Protein AF-A0A9W6RZZ1-F1 (afdb_monomer_lite)

Organism: NCBI:txid478107

Sequence (171 aa):
MISETLIVGGLTFVGTGLATAAGFWQWQRAQAREVRKEYRAQRIEALREVWESLADLEEGQRTSIMDRDAAAVAAGPERVSRVNLLLLRRAPFLRLDEQQWAQSFMHHVIEIDTMVRASMRDGNVVDVSWWITSAPQPAESSITAIAAQELRKLRVQLSDRYAAVVRGDLE

Radius of gyration: 27.96 Å; chains: 1; bounding box: 68×33×86 Å

Structure (mmCIF, N/CA/C/O backbone):
data_AF-A0A9W6RZZ1-F1
#
_entry.id   AF-A0A9W6RZZ1-F1
#
loop_
_atom_site.group_PDB
_atom_site.id
_atom_site.type_symbol
_atom_site.label_atom_id
_atom_site.label_alt_id
_atom_site.label_comp_id
_atom_site.label_asym_id
_atom_site.label_entity_id
_atom_site.label_seq_id
_atom_site.pdbx_PDB_ins_code
_atom_site.Cartn_x
_atom_site.Cartn_y
_atom_site.Cartn_z
_atom_site.occupancy
_atom_site.B_iso_or_equiv
_atom_site.auth_seq_id
_atom_site.auth_comp_id
_atom_site.auth_asym_id
_atom_site.auth_atom_id
_atom_site.pdbx_PDB_model_num
ATOM 1 N N . MET A 1 1 ? -47.108 9.603 60.712 1.00 56.38 1 MET A N 1
ATOM 2 C CA . MET A 1 1 ? -47.022 10.447 59.499 1.00 56.38 1 MET A CA 1
ATOM 3 C C . MET A 1 1 ? -45.592 10.819 59.099 1.00 56.38 1 MET A C 1
ATOM 5 O O . MET A 1 1 ? -45.295 10.665 57.931 1.00 56.38 1 MET A O 1
ATOM 9 N N . ILE A 1 2 ? -44.687 11.244 59.997 1.00 59.09 2 ILE A N 1
ATOM 10 C CA . ILE A 1 2 ? -43.316 11.684 59.617 1.00 59.09 2 ILE A CA 1
ATOM 11 C C . ILE A 1 2 ? -42.432 10.542 59.047 1.00 59.09 2 ILE A C 1
ATOM 13 O O . ILE A 1 2 ? -41.610 10.781 58.165 1.00 59.09 2 ILE A O 1
ATOM 17 N N . SER A 1 3 ? -42.618 9.290 59.490 1.00 64.69 3 SER A N 1
ATOM 18 C CA . SER A 1 3 ? -41.845 8.137 58.983 1.00 64.69 3 SER A CA 1
ATOM 19 C C . SER A 1 3 ? -42.165 7.735 57.540 1.00 64.69 3 SER A C 1
ATOM 21 O O . SER A 1 3 ? -41.253 7.348 56.820 1.00 64.69 3 SER A O 1
ATOM 23 N N . GLU A 1 4 ? -43.419 7.829 57.088 1.00 63.47 4 GLU A N 1
ATOM 24 C CA . GLU A 1 4 ? -43.783 7.441 55.713 1.00 63.47 4 GLU A CA 1
ATOM 25 C C . GLU A 1 4 ? -43.190 8.400 54.680 1.00 63.47 4 GLU A C 1
ATOM 27 O O . GLU A 1 4 ? -42.671 7.963 53.657 1.00 63.47 4 GLU A O 1
ATOM 32 N N . THR A 1 5 ? -43.174 9.702 54.972 1.00 68.44 5 THR A N 1
ATOM 33 C CA . THR A 1 5 ? -42.595 10.718 54.085 1.00 68.44 5 THR A CA 1
ATOM 34 C C . THR A 1 5 ? -41.080 10.567 53.939 1.00 68.44 5 THR A C 1
ATOM 36 O O . THR A 1 5 ? -40.550 10.757 52.846 1.00 68.44 5 THR A O 1
ATOM 39 N N . LEU A 1 6 ? -40.380 10.175 55.009 1.00 68.75 6 LEU A N 1
ATOM 40 C CA . LEU A 1 6 ? -38.941 9.885 54.973 1.00 68.75 6 LEU A CA 1
ATOM 41 C C . LEU A 1 6 ? -38.621 8.614 54.175 1.00 68.75 6 LEU A C 1
ATOM 43 O O . LEU A 1 6 ? -37.649 8.600 53.420 1.00 68.75 6 LEU A O 1
ATOM 47 N N . ILE A 1 7 ? -39.447 7.570 54.294 1.00 71.38 7 ILE A N 1
ATOM 48 C CA . ILE A 1 7 ? -39.278 6.320 53.538 1.00 71.38 7 ILE A CA 1
ATOM 49 C C . ILE A 1 7 ? -39.510 6.564 52.044 1.00 71.38 7 ILE A C 1
ATOM 51 O O . ILE A 1 7 ? -38.683 6.164 51.228 1.00 71.38 7 ILE A O 1
ATOM 55 N N . VAL A 1 8 ? -40.581 7.274 51.677 1.00 72.56 8 VAL A N 1
ATOM 56 C CA . VAL A 1 8 ? -40.874 7.619 50.276 1.00 72.56 8 VAL A CA 1
ATOM 57 C C . VAL A 1 8 ? -39.786 8.530 49.699 1.00 72.56 8 VAL A C 1
ATOM 59 O O . VAL A 1 8 ? -39.299 8.277 48.596 1.00 72.56 8 VAL A O 1
ATOM 62 N N . GLY A 1 9 ? -39.337 9.542 50.449 1.00 67.56 9 GLY A N 1
ATOM 63 C CA . GLY A 1 9 ? -38.243 10.425 50.033 1.00 67.56 9 GLY A CA 1
ATOM 64 C C . GLY A 1 9 ? -36.926 9.676 49.801 1.00 67.56 9 GLY A C 1
ATOM 65 O O . GLY A 1 9 ? -36.287 9.860 48.764 1.00 67.56 9 GLY A O 1
ATOM 66 N N . GLY A 1 10 ? -36.558 8.768 50.712 1.00 71.06 10 GLY A N 1
ATOM 67 C CA . GLY A 1 10 ? -35.376 7.916 50.571 1.00 71.06 10 GLY A CA 1
ATOM 68 C C . GLY A 1 10 ? -35.460 6.971 49.369 1.00 71.06 10 GLY A C 1
ATOM 69 O O . GLY A 1 10 ? -34.508 6.875 48.594 1.00 71.06 10 GLY A O 1
ATOM 70 N N . LEU A 1 11 ? -36.613 6.329 49.153 1.00 74.31 11 LEU A N 1
ATOM 71 C CA . LEU A 1 11 ? -36.820 5.417 48.023 1.00 74.31 11 LEU A CA 1
ATOM 72 C C . LEU A 1 11 ? -36.738 6.146 46.675 1.00 74.31 11 LEU A C 1
ATOM 74 O O . LEU A 1 11 ? -36.152 5.635 45.723 1.00 74.31 11 LEU A O 1
ATOM 78 N N . THR A 1 12 ? -37.286 7.361 46.608 1.00 74.56 12 THR A N 1
ATOM 79 C CA . THR A 1 12 ? -37.266 8.191 45.397 1.00 74.56 12 THR A CA 1
ATOM 80 C C . THR A 1 12 ? -35.846 8.653 45.074 1.00 74.56 12 THR A C 1
ATOM 82 O O . THR A 1 12 ? -35.440 8.634 43.912 1.00 74.56 12 THR A O 1
ATOM 85 N N . PHE A 1 13 ? -35.051 9.002 46.090 1.00 74.88 13 PHE A N 1
ATOM 86 C CA . PHE A 1 13 ? -33.650 9.387 45.911 1.00 74.88 13 PHE A CA 1
ATOM 87 C C . PHE A 1 13 ? -32.796 8.216 45.401 1.00 74.88 13 PHE A C 1
ATOM 89 O O . PHE A 1 13 ? -32.036 8.374 44.445 1.00 74.88 13 PHE A O 1
ATOM 96 N N . VAL A 1 14 ? -32.978 7.020 45.972 1.00 79.81 14 VAL A N 1
ATOM 97 C CA . VAL A 1 14 ? -32.294 5.796 45.519 1.00 79.81 14 VAL A CA 1
ATOM 98 C C . VAL A 1 14 ? -32.730 5.408 44.104 1.00 79.81 14 VAL A C 1
ATOM 100 O O . VAL A 1 14 ? -31.882 5.125 43.259 1.00 79.81 14 VAL A O 1
ATOM 103 N N . GLY A 1 15 ? -34.034 5.443 43.816 1.00 73.56 15 GLY A N 1
ATOM 104 C CA . GLY A 1 15 ? -34.573 5.142 42.489 1.00 73.56 15 GLY A CA 1
ATOM 105 C C . GLY A 1 15 ? -34.068 6.108 41.418 1.00 73.56 15 GLY A C 1
ATOM 106 O O . GLY A 1 15 ? -33.659 5.678 40.341 1.00 73.56 15 GLY A O 1
ATOM 107 N N . THR A 1 16 ? -34.009 7.402 41.742 1.00 79.88 16 THR A N 1
ATOM 108 C CA . THR A 1 16 ? -33.463 8.422 40.838 1.00 79.88 16 THR A CA 1
ATOM 109 C C . THR A 1 16 ? -31.973 8.189 40.612 1.00 79.88 16 THR A C 1
ATOM 111 O O . THR A 1 16 ? -31.556 8.115 39.463 1.00 79.88 16 THR A O 1
ATOM 114 N N . GLY A 1 17 ? -31.184 7.975 41.673 1.00 74.31 17 GLY A N 1
ATOM 115 C CA . GLY A 1 17 ? -29.745 7.713 41.561 1.00 74.31 17 GLY A CA 1
ATOM 116 C C . GLY A 1 17 ? -29.408 6.470 40.728 1.00 74.31 17 GLY A C 1
ATOM 117 O O . GLY A 1 17 ? -28.487 6.503 39.910 1.00 74.31 17 GLY A O 1
ATOM 118 N N . LEU A 1 18 ? -30.184 5.390 40.875 1.00 80.88 18 LEU A N 1
ATOM 119 C CA . LEU A 1 18 ? -30.033 4.180 40.061 1.00 80.88 18 LEU A CA 1
ATOM 120 C C . LEU A 1 18 ? -30.389 4.423 38.588 1.00 80.88 18 LEU A C 1
ATOM 122 O O . LEU A 1 18 ? -29.682 3.934 37.705 1.00 80.88 18 LEU A O 1
ATOM 126 N N . ALA A 1 19 ? -31.435 5.204 38.307 1.00 80.12 19 ALA A N 1
ATOM 127 C CA . ALA A 1 19 ? -31.819 5.551 36.942 1.00 80.12 19 ALA A CA 1
ATOM 128 C C . ALA A 1 19 ? -30.740 6.395 36.238 1.00 80.12 19 ALA A C 1
ATOM 130 O O . ALA A 1 19 ? -30.386 6.102 35.092 1.00 80.12 19 ALA A O 1
ATOM 131 N N . THR A 1 20 ? -30.151 7.386 36.919 1.00 81.88 20 THR A N 1
ATOM 132 C CA . THR A 1 20 ? -29.059 8.195 36.349 1.00 81.88 20 THR A CA 1
ATOM 133 C C . THR A 1 20 ? -27.802 7.364 36.106 1.00 81.88 20 THR A C 1
ATOM 135 O O . THR A 1 20 ? -27.174 7.502 35.056 1.00 81.88 20 THR A O 1
ATOM 138 N N . ALA A 1 21 ? -27.448 6.463 37.030 1.00 80.81 21 ALA A N 1
ATOM 139 C CA . ALA A 1 21 ? -26.301 5.568 36.869 1.00 80.81 21 ALA A CA 1
ATOM 140 C C . ALA A 1 21 ? -26.479 4.606 35.680 1.00 80.81 21 ALA A C 1
ATOM 142 O O . ALA A 1 21 ? -25.554 4.417 34.886 1.00 80.81 21 ALA A O 1
ATOM 143 N N . ALA A 1 22 ? -27.680 4.045 35.509 1.00 81.69 22 ALA A N 1
ATOM 144 C CA . ALA A 1 22 ? -28.007 3.198 34.365 1.00 81.69 22 ALA A CA 1
ATOM 145 C C . ALA A 1 22 ? -27.941 3.974 33.036 1.00 81.69 22 ALA A C 1
ATOM 147 O O . ALA A 1 22 ? -27.380 3.467 32.060 1.00 81.69 22 ALA A O 1
ATOM 148 N N . GLY A 1 23 ? -28.445 5.213 33.009 1.00 81.31 23 GLY A N 1
ATOM 149 C CA . GLY A 1 23 ? -28.358 6.101 31.846 1.00 81.31 23 GLY A CA 1
ATOM 150 C C . GLY A 1 23 ? -26.914 6.443 31.469 1.00 81.31 23 GLY A C 1
ATOM 151 O O . GLY A 1 23 ? -26.539 6.326 30.302 1.00 81.31 23 GLY A O 1
ATOM 152 N N . PHE A 1 24 ? -26.071 6.772 32.453 1.00 85.50 24 PHE A N 1
ATOM 153 C CA . PHE A 1 24 ? -24.647 7.044 32.227 1.00 85.50 24 PHE A CA 1
ATOM 154 C C . PHE A 1 24 ? -23.912 5.821 31.664 1.00 85.50 24 PHE A C 1
ATOM 156 O O . PHE A 1 24 ? -23.142 5.931 30.710 1.00 85.50 24 PHE A O 1
ATOM 163 N N . TRP A 1 25 ? -24.195 4.631 32.194 1.00 82.94 25 TRP A N 1
ATOM 164 C CA . TRP A 1 25 ? -23.586 3.394 31.712 1.00 82.94 25 TRP A CA 1
ATOM 165 C C . TRP A 1 25 ? -24.035 3.013 30.294 1.00 82.94 25 TRP A C 1
ATOM 167 O O . TRP A 1 25 ? -23.226 2.557 29.480 1.00 82.94 25 TRP A O 1
ATOM 177 N N . GLN A 1 26 ? -25.312 3.223 29.962 1.00 83.62 26 GLN A N 1
ATOM 178 C CA . GLN A 1 26 ? -25.808 3.055 28.594 1.00 83.62 26 GLN A CA 1
ATOM 179 C C . GLN A 1 26 ? -25.165 4.056 27.629 1.00 83.62 26 GLN A C 1
ATOM 181 O O . GLN A 1 26 ? -24.746 3.653 26.541 1.00 83.62 26 GLN A O 1
ATOM 186 N N . TRP A 1 27 ? -25.021 5.320 28.034 1.00 82.38 27 TRP A N 1
ATOM 187 C CA . TRP A 1 27 ? -24.345 6.349 27.244 1.00 82.38 27 TRP A CA 1
ATOM 188 C C . TRP A 1 27 ? -22.874 5.999 26.991 1.00 82.38 27 TRP A C 1
ATOM 190 O O . TRP A 1 27 ? -22.428 6.005 25.845 1.00 82.38 27 TRP A O 1
ATOM 200 N N . GLN A 1 28 ? -22.143 5.569 28.023 1.00 82.50 28 GLN A N 1
ATOM 201 C CA . GLN A 1 28 ? -20.751 5.136 27.889 1.00 82.50 28 GLN A CA 1
ATOM 202 C C . GLN A 1 28 ? -20.612 3.947 26.922 1.00 82.50 28 GLN A C 1
ATOM 204 O O . GLN A 1 28 ? -19.672 3.874 26.128 1.00 82.50 28 GLN A O 1
ATOM 209 N N . ARG A 1 29 ? -21.571 3.012 26.938 1.00 81.56 29 ARG A N 1
ATOM 210 C CA . ARG A 1 29 ? -21.607 1.890 25.988 1.00 81.56 29 ARG A CA 1
ATOM 211 C C . ARG A 1 29 ? -21.942 2.312 24.565 1.00 81.56 29 ARG A C 1
ATOM 213 O O . ARG A 1 29 ? -21.397 1.714 23.638 1.00 81.56 29 ARG A O 1
ATOM 220 N N . ALA A 1 30 ? -22.827 3.289 24.386 1.00 73.75 30 ALA A N 1
ATOM 221 C CA . ALA A 1 30 ? -23.132 3.855 23.077 1.00 73.75 30 ALA A CA 1
ATOM 222 C C . ALA A 1 30 ? -21.892 4.552 22.495 1.00 73.75 30 ALA A C 1
ATOM 224 O O . ALA A 1 30 ? -21.457 4.182 21.407 1.00 73.75 30 ALA A O 1
ATOM 225 N N . GLN A 1 31 ? -21.233 5.404 23.282 1.00 76.38 31 GLN A N 1
ATOM 226 C CA . GLN A 1 31 ? -19.960 6.047 22.937 1.00 76.38 31 GLN A CA 1
ATOM 227 C C . GLN A 1 31 ? -18.881 5.028 22.547 1.00 76.38 31 GLN A C 1
ATOM 229 O O . GLN A 1 31 ? -18.279 5.119 21.482 1.00 76.38 31 GLN A O 1
ATOM 234 N N . ALA A 1 32 ? -18.693 3.968 23.339 1.00 76.12 32 ALA A N 1
ATOM 235 C CA . ALA A 1 32 ? -17.725 2.920 23.011 1.00 76.12 32 ALA A CA 1
ATOM 236 C C . ALA A 1 32 ? -18.067 2.142 21.721 1.00 76.12 32 ALA A C 1
ATOM 238 O O . ALA A 1 32 ? -17.197 1.506 21.122 1.00 76.12 32 ALA A O 1
ATOM 239 N N . ARG A 1 33 ? -19.336 2.105 21.297 1.00 75.62 33 ARG A N 1
ATOM 240 C CA . ARG A 1 33 ? -19.740 1.523 20.004 1.00 75.62 33 ARG A CA 1
ATOM 241 C C . ARG A 1 33 ? -19.505 2.504 18.860 1.00 75.62 33 ARG A C 1
ATOM 243 O O . ARG A 1 33 ? -19.059 2.068 17.805 1.00 75.62 33 ARG A O 1
ATOM 250 N N . GLU A 1 34 ? -19.777 3.786 19.072 1.00 76.00 34 GLU A N 1
ATOM 251 C CA . GLU A 1 34 ? -19.532 4.856 18.099 1.00 76.00 34 GLU A CA 1
ATOM 252 C C . GLU A 1 34 ? -18.044 4.972 17.771 1.00 76.00 34 GLU A C 1
ATOM 254 O O . GLU A 1 34 ? -17.684 4.830 16.607 1.00 76.00 34 GLU A O 1
ATOM 259 N N . VAL A 1 35 ? -17.175 5.049 18.785 1.00 78.31 35 VAL A N 1
ATOM 260 C CA . VAL A 1 35 ? -15.711 5.102 18.603 1.00 78.31 35 VAL A CA 1
ATOM 261 C C . VAL A 1 35 ? -15.192 3.891 17.820 1.00 78.31 35 VAL A C 1
ATOM 263 O O . VAL A 1 35 ? -14.348 4.021 16.937 1.00 78.31 35 VAL A O 1
ATOM 266 N N . ARG A 1 36 ? -15.725 2.689 18.085 1.00 82.25 36 ARG A N 1
ATOM 267 C CA . ARG A 1 36 ? -15.349 1.481 17.330 1.00 82.25 36 ARG A CA 1
ATOM 268 C C . ARG A 1 36 ? -15.814 1.522 15.878 1.00 82.25 36 ARG A C 1
ATOM 270 O O . ARG A 1 36 ? -15.073 1.089 15.000 1.00 82.25 36 ARG A O 1
ATOM 277 N N . LYS A 1 37 ? -17.025 2.016 15.614 1.00 83.38 37 LYS A N 1
ATOM 278 C CA . LYS A 1 37 ? -17.533 2.180 14.243 1.00 83.38 37 LYS A CA 1
ATOM 279 C C . LYS A 1 37 ? -16.710 3.205 13.470 1.00 83.38 37 LYS A C 1
ATOM 281 O O . LYS A 1 37 ? -16.355 2.947 12.326 1.00 83.38 37 LYS A O 1
ATOM 286 N N . GLU A 1 38 ? -16.382 4.320 14.110 1.00 87.31 38 GLU A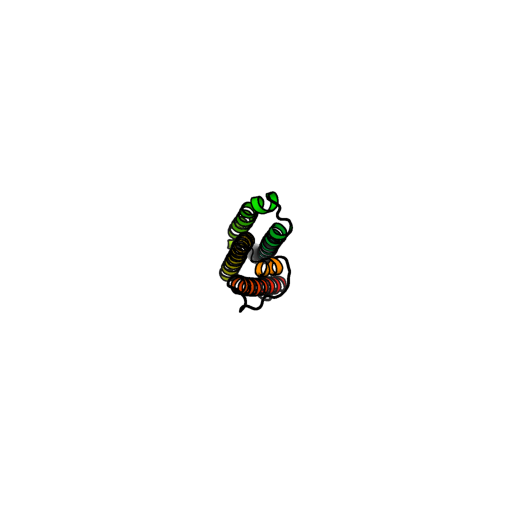 N 1
ATOM 287 C CA . GLU A 1 38 ? -15.564 5.375 13.525 1.00 87.31 38 GLU A CA 1
ATOM 288 C C . GLU A 1 38 ? -14.157 4.869 13.191 1.00 87.31 38 GLU A C 1
ATOM 290 O O . GLU A 1 38 ? -13.705 5.036 12.061 1.00 87.31 38 GLU A O 1
ATOM 295 N N . TYR A 1 39 ? -13.511 4.142 14.107 1.00 86.94 39 TYR A N 1
ATOM 296 C CA . TYR A 1 39 ? -12.213 3.522 13.835 1.00 86.94 39 TYR A CA 1
ATOM 297 C C . TYR A 1 39 ? -12.263 2.554 12.644 1.00 86.94 39 TYR A C 1
ATOM 299 O O . TYR A 1 39 ? -11.395 2.599 11.774 1.00 86.94 39 TYR A O 1
ATOM 307 N N . ARG A 1 40 ? -13.293 1.700 12.555 1.00 86.88 40 ARG A N 1
ATOM 308 C CA . ARG A 1 40 ? -13.458 0.782 11.413 1.00 86.88 40 ARG A CA 1
ATOM 309 C C . ARG A 1 40 ? -13.617 1.532 10.094 1.00 86.88 40 ARG A C 1
ATOM 311 O O . ARG A 1 40 ? -12.987 1.153 9.112 1.00 86.88 40 ARG A O 1
ATOM 318 N N . ALA A 1 41 ? -14.416 2.597 10.079 1.00 89.62 41 ALA A N 1
ATOM 319 C CA . ALA A 1 41 ? -14.578 3.438 8.899 1.00 89.62 41 ALA A CA 1
ATOM 320 C C . ALA A 1 41 ? -13.243 4.084 8.491 1.00 89.62 41 ALA A C 1
ATOM 322 O O . ALA A 1 41 ? -12.860 4.012 7.326 1.00 89.62 41 ALA A O 1
ATOM 323 N N . GLN A 1 42 ? -12.492 4.629 9.455 1.00 91.06 42 GLN A N 1
ATOM 324 C CA . GLN A 1 42 ? -11.169 5.213 9.213 1.00 91.06 42 GLN A CA 1
ATOM 325 C C . GLN A 1 42 ? -10.153 4.177 8.716 1.00 91.06 42 GLN A C 1
ATOM 327 O O . GLN A 1 42 ? -9.326 4.501 7.868 1.00 91.06 42 GLN A O 1
ATOM 332 N N . ARG A 1 43 ? -10.229 2.926 9.186 1.00 91.69 43 ARG A N 1
ATOM 333 C CA . ARG A 1 43 ? -9.386 1.824 8.708 1.00 91.69 43 ARG A CA 1
ATOM 334 C C . ARG A 1 43 ? -9.701 1.405 7.276 1.00 91.69 43 ARG A C 1
ATOM 336 O O . ARG A 1 43 ? -8.777 1.253 6.480 1.00 91.69 43 ARG A O 1
ATOM 343 N N . ILE A 1 44 ? -10.981 1.238 6.943 1.00 92.06 44 ILE A N 1
ATOM 344 C CA . ILE A 1 44 ? -11.405 0.943 5.566 1.00 92.06 44 ILE A CA 1
ATOM 345 C C . ILE A 1 44 ? -10.923 2.057 4.635 1.00 92.06 44 ILE A C 1
ATOM 347 O O . ILE A 1 44 ? -10.341 1.778 3.589 1.00 92.06 44 ILE A O 1
ATOM 351 N N . GLU A 1 45 ? -11.112 3.309 5.047 1.00 92.88 45 GLU A N 1
ATOM 352 C CA . GLU A 1 45 ? -10.691 4.472 4.275 1.00 92.88 45 GLU A CA 1
ATOM 353 C C . GLU A 1 45 ? -9.170 4.547 4.113 1.00 92.88 45 GLU A C 1
ATOM 355 O O . GLU A 1 45 ? -8.673 4.790 3.019 1.00 92.88 45 GLU A O 1
ATOM 360 N N . ALA A 1 46 ? -8.415 4.279 5.179 1.00 93.50 46 ALA A N 1
ATOM 361 C CA . ALA A 1 46 ? -6.959 4.242 5.130 1.00 93.50 46 ALA A CA 1
ATOM 362 C C . ALA A 1 46 ? -6.443 3.196 4.133 1.00 93.50 46 ALA A C 1
ATOM 364 O O . ALA A 1 46 ? -5.573 3.508 3.323 1.00 93.50 46 ALA A O 1
ATOM 365 N N . LEU A 1 47 ? -6.985 1.974 4.167 1.00 93.31 47 LEU A N 1
ATOM 366 C CA . LEU A 1 47 ? -6.604 0.921 3.223 1.00 93.31 47 LEU A CA 1
ATOM 367 C C . LEU A 1 47 ? -7.014 1.254 1.789 1.00 93.31 47 LEU A C 1
ATOM 369 O O . LEU A 1 47 ? -6.241 0.988 0.870 1.00 93.31 47 LEU A O 1
ATOM 373 N N . ARG A 1 48 ? -8.191 1.861 1.601 1.00 93.00 48 ARG A N 1
ATOM 374 C CA . ARG A 1 48 ? -8.662 2.324 0.294 1.00 93.00 48 ARG A CA 1
ATOM 375 C C . ARG A 1 48 ? -7.713 3.355 -0.308 1.00 93.00 48 ARG A C 1
ATOM 377 O O . ARG A 1 48 ? -7.220 3.142 -1.408 1.00 93.00 48 ARG A O 1
ATOM 384 N N . GLU A 1 49 ? -7.411 4.423 0.432 1.00 94.50 49 GLU A N 1
ATOM 385 C CA . GLU A 1 49 ? -6.511 5.485 -0.033 1.00 94.50 49 GLU A CA 1
ATOM 386 C C . GLU A 1 49 ? -5.120 4.945 -0.373 1.00 94.50 49 GLU A C 1
ATOM 388 O O . GLU A 1 49 ? -4.522 5.356 -1.367 1.00 94.50 49 GLU A O 1
ATOM 393 N N . VAL A 1 50 ? -4.593 4.031 0.448 1.00 94.75 50 VAL A N 1
ATOM 394 C CA . VAL A 1 50 ? -3.284 3.413 0.207 1.00 94.75 50 VAL A CA 1
ATOM 395 C C . VAL A 1 50 ? -3.306 2.566 -1.057 1.00 94.75 50 VAL A C 1
ATOM 397 O O . VAL A 1 50 ? -2.408 2.699 -1.884 1.00 94.75 50 VAL A O 1
ATOM 400 N N . TRP A 1 51 ? -4.327 1.728 -1.232 1.00 93.31 51 TRP A N 1
ATOM 401 C CA . TRP A 1 51 ? -4.475 0.907 -2.428 1.00 93.31 51 TRP A CA 1
ATOM 402 C C . TRP A 1 51 ? -4.587 1.752 -3.701 1.00 93.31 51 TRP A C 1
ATOM 404 O O . TRP A 1 51 ? -3.832 1.529 -4.646 1.00 93.31 51 TRP A O 1
ATOM 414 N N . GLU A 1 52 ? -5.484 2.741 -3.703 1.00 93.31 52 GLU A N 1
ATOM 415 C CA . GLU A 1 52 ? -5.682 3.659 -4.830 1.00 93.31 52 GLU A CA 1
ATOM 416 C C . GLU A 1 52 ? -4.373 4.391 -5.163 1.00 93.31 52 GLU A C 1
ATOM 418 O O . GLU A 1 52 ? -3.930 4.385 -6.306 1.00 93.31 52 GLU A O 1
ATOM 423 N N . SER A 1 53 ? -3.673 4.911 -4.152 1.00 94.12 53 SER A N 1
ATOM 424 C CA . SER A 1 53 ? -2.428 5.658 -4.368 1.00 94.12 53 SER A CA 1
ATOM 425 C C . SER A 1 53 ? -1.271 4.791 -4.874 1.00 94.12 53 SER A C 1
ATOM 427 O O . SER A 1 53 ? -0.424 5.275 -5.625 1.00 94.12 53 SER A O 1
ATOM 429 N N . LEU A 1 54 ? -1.201 3.518 -4.470 1.00 93.75 54 LEU A N 1
ATOM 430 C CA . LEU A 1 54 ? -0.207 2.572 -4.986 1.00 93.75 54 LEU A CA 1
ATOM 431 C C . LEU A 1 54 ? -0.510 2.172 -6.434 1.00 93.75 54 LEU A C 1
ATOM 433 O O . LEU A 1 54 ? 0.412 2.102 -7.247 1.00 93.75 54 LEU A O 1
ATOM 437 N N . ALA A 1 55 ? -1.785 1.950 -6.765 1.00 91.81 55 ALA A N 1
ATOM 438 C CA . ALA A 1 55 ? -2.214 1.673 -8.132 1.00 91.81 55 ALA A CA 1
ATOM 439 C C . ALA A 1 55 ? -1.933 2.869 -9.058 1.00 91.81 55 ALA A C 1
ATOM 441 O O . ALA A 1 55 ? -1.362 2.686 -10.133 1.00 91.81 55 ALA A O 1
ATOM 442 N N . ASP A 1 56 ? -2.237 4.089 -8.607 1.00 91.44 56 ASP A N 1
ATOM 443 C CA . ASP A 1 56 ? -1.957 5.329 -9.338 1.00 91.44 56 ASP A CA 1
ATOM 444 C C . ASP A 1 56 ? -0.454 5.567 -9.530 1.00 91.44 56 ASP A C 1
ATOM 446 O O . ASP A 1 56 ? -0.024 6.079 -10.567 1.00 91.44 56 ASP A O 1
ATOM 450 N N . LEU A 1 57 ? 0.370 5.203 -8.541 1.00 91.50 57 LEU A N 1
ATOM 451 C CA . LEU A 1 57 ? 1.825 5.286 -8.658 1.00 91.50 57 LEU A CA 1
ATOM 452 C C . LEU A 1 57 ? 2.344 4.357 -9.759 1.00 91.50 57 LEU A C 1
ATOM 454 O O . LEU A 1 57 ? 3.130 4.792 -10.600 1.00 91.50 57 LEU A O 1
ATOM 458 N N . GLU A 1 58 ? 1.914 3.096 -9.741 1.00 90.31 58 GLU A N 1
ATOM 459 C CA . GLU A 1 58 ? 2.312 2.095 -10.730 1.00 90.31 58 GLU A CA 1
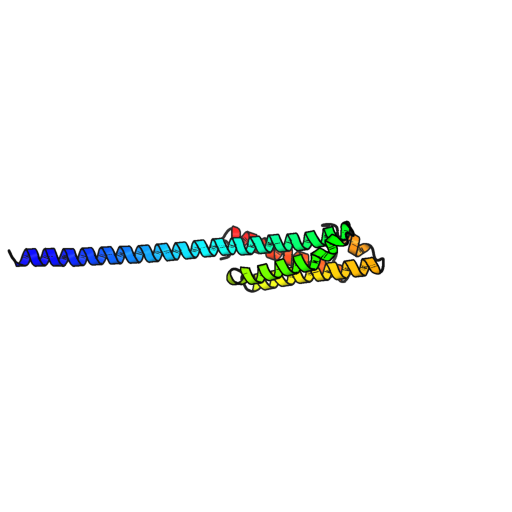ATOM 460 C C . GLU A 1 58 ? 1.870 2.501 -12.138 1.00 90.31 58 GLU A C 1
ATOM 462 O O . GLU A 1 58 ? 2.692 2.545 -13.054 1.00 90.31 58 GLU A O 1
ATOM 467 N N . GLU A 1 59 ? 0.597 2.864 -12.300 1.00 88.56 59 GLU A N 1
ATOM 468 C CA . GLU A 1 59 ? 0.058 3.335 -13.576 1.00 88.56 59 GLU A CA 1
ATOM 469 C C . GLU A 1 59 ? 0.808 4.578 -14.057 1.00 88.56 59 GLU A C 1
ATOM 471 O O . GLU A 1 59 ? 1.265 4.655 -15.196 1.00 88.56 59 GLU A O 1
ATOM 476 N N . GLY A 1 60 ? 1.048 5.525 -13.154 1.00 87.62 60 GLY A N 1
ATOM 477 C CA . GLY A 1 60 ? 1.789 6.733 -13.458 1.00 87.62 60 GLY A CA 1
ATOM 478 C C . GLY A 1 60 ? 3.209 6.477 -13.977 1.00 87.62 60 GLY A C 1
ATOM 479 O O . GLY A 1 60 ? 3.688 7.244 -14.819 1.00 87.62 60 GLY A O 1
ATOM 480 N N . GLN A 1 61 ? 3.885 5.433 -13.491 1.00 86.19 61 GLN A N 1
ATOM 481 C CA . GLN A 1 61 ? 5.206 5.034 -13.982 1.00 86.19 61 GLN A CA 1
ATOM 482 C C . GLN A 1 61 ? 5.133 4.304 -15.326 1.00 86.19 61 GLN A C 1
ATOM 484 O O . GLN A 1 61 ? 5.950 4.584 -16.207 1.00 86.19 61 GLN A O 1
ATOM 489 N N . ARG A 1 62 ? 4.132 3.439 -15.533 1.00 86.31 62 ARG A N 1
ATOM 490 C CA . ARG A 1 62 ? 3.884 2.801 -16.837 1.00 86.31 62 ARG A CA 1
ATOM 491 C C . ARG A 1 62 ? 3.662 3.832 -17.938 1.00 86.31 62 ARG A C 1
ATOM 493 O O . ARG A 1 62 ? 4.351 3.801 -18.959 1.00 86.31 62 ARG A O 1
ATOM 500 N N . THR A 1 63 ? 2.775 4.795 -17.700 1.00 83.94 63 THR A N 1
ATOM 501 C CA . THR A 1 63 ? 2.443 5.843 -18.676 1.00 83.94 63 THR A CA 1
ATOM 502 C C . THR A 1 63 ? 3.635 6.756 -18.953 1.00 83.94 63 THR A C 1
ATOM 504 O O . THR A 1 63 ? 3.887 7.116 -20.100 1.00 83.94 63 THR A O 1
ATOM 507 N N . SER A 1 64 ? 4.447 7.065 -17.934 1.00 84.00 64 SER A N 1
ATOM 508 C CA . SER A 1 64 ? 5.671 7.861 -18.115 1.00 84.00 64 SER A CA 1
ATOM 509 C C . SER A 1 64 ? 6.660 7.223 -19.099 1.00 84.00 64 SER A C 1
ATOM 511 O O . SER A 1 64 ? 7.371 7.941 -19.805 1.00 84.00 64 SER A O 1
ATOM 513 N N . ILE A 1 65 ? 6.722 5.891 -19.153 1.00 79.94 65 ILE A N 1
ATOM 514 C CA . ILE A 1 65 ? 7.590 5.167 -20.089 1.00 79.94 65 ILE A CA 1
ATOM 515 C C . ILE A 1 65 ? 7.009 5.167 -21.509 1.00 79.94 65 ILE A C 1
ATOM 517 O O . ILE A 1 65 ? 7.778 5.282 -22.467 1.00 79.94 65 ILE A O 1
ATOM 521 N N . MET A 1 66 ? 5.680 5.108 -21.654 1.00 77.12 66 MET A N 1
ATOM 522 C CA . MET A 1 66 ? 5.009 5.194 -22.959 1.00 77.12 66 MET A CA 1
ATOM 523 C C . MET A 1 66 ? 5.223 6.551 -23.632 1.00 77.12 66 MET A C 1
ATOM 525 O O . MET A 1 66 ? 5.641 6.597 -24.788 1.00 77.12 66 MET A O 1
ATOM 529 N N . ASP A 1 67 ? 4.991 7.645 -22.905 1.00 70.19 67 ASP A N 1
ATOM 530 C CA . ASP A 1 67 ? 5.001 8.987 -23.498 1.00 70.19 67 ASP A CA 1
ATOM 531 C C . ASP A 1 67 ? 6.412 9.540 -23.744 1.00 70.19 67 ASP A C 1
ATOM 533 O O . ASP A 1 67 ? 6.571 10.541 -24.441 1.00 70.19 67 ASP A O 1
ATOM 537 N N . ARG A 1 68 ? 7.459 8.914 -23.176 1.00 67.81 68 ARG A N 1
ATOM 538 C CA . ARG A 1 68 ? 8.841 9.449 -23.137 1.00 67.81 68 ARG A CA 1
ATOM 539 C C . ARG A 1 68 ? 8.903 10.919 -22.686 1.00 67.81 68 ARG A C 1
ATOM 541 O O . ARG A 1 68 ? 9.879 11.615 -22.964 1.00 67.81 68 ARG A O 1
ATOM 548 N N . ASP A 1 69 ? 7.868 11.389 -21.997 1.00 65.44 69 ASP A N 1
ATOM 549 C CA . ASP A 1 69 ? 7.703 12.788 -21.655 1.00 65.44 69 ASP A CA 1
ATOM 550 C C . ASP A 1 69 ? 8.596 13.124 -20.461 1.00 65.44 69 ASP A C 1
ATOM 552 O O . ASP A 1 69 ? 8.437 12.586 -19.361 1.00 65.44 69 ASP A O 1
ATOM 556 N N . ALA A 1 70 ? 9.552 14.026 -20.677 1.00 62.59 70 ALA A N 1
ATOM 557 C CA . ALA A 1 70 ? 10.474 14.485 -19.646 1.00 62.59 70 ALA A CA 1
ATOM 558 C C . ALA A 1 70 ? 9.735 15.087 -18.436 1.00 62.59 70 ALA A C 1
ATOM 560 O O . ALA A 1 70 ? 10.220 14.963 -17.309 1.00 62.59 70 ALA A O 1
ATOM 561 N N . ALA A 1 71 ? 8.549 15.674 -18.641 1.00 62.47 71 ALA A N 1
ATOM 562 C CA . ALA A 1 71 ? 7.718 16.187 -17.555 1.00 62.47 71 ALA A CA 1
ATOM 563 C C . ALA A 1 71 ? 7.135 15.054 -16.693 1.00 62.47 71 ALA A C 1
ATOM 565 O O . ALA A 1 71 ? 7.154 15.137 -15.462 1.00 62.47 71 ALA A O 1
ATOM 566 N N . ALA A 1 72 ? 6.692 13.958 -17.316 1.00 64.44 72 ALA A N 1
ATOM 567 C CA . ALA A 1 72 ? 6.202 12.779 -16.605 1.00 64.44 72 ALA A CA 1
ATOM 568 C C . ALA A 1 72 ? 7.315 12.089 -15.796 1.00 64.44 72 ALA A C 1
ATOM 570 O O . ALA A 1 72 ? 7.070 11.636 -14.677 1.00 64.44 72 ALA A O 1
ATOM 571 N N . VAL A 1 73 ? 8.549 12.067 -16.318 1.00 67.06 73 VAL A N 1
ATOM 572 C CA . VAL A 1 73 ? 9.723 11.547 -15.591 1.00 67.06 73 VAL A CA 1
ATOM 573 C C . VAL A 1 73 ? 10.066 12.424 -14.384 1.00 67.06 73 VAL A C 1
ATOM 575 O O . VAL A 1 73 ? 10.312 11.907 -13.294 1.00 67.06 73 VAL A O 1
ATOM 578 N N . ALA A 1 74 ? 10.035 13.750 -14.547 1.00 63.50 74 ALA A N 1
ATOM 579 C CA . ALA A 1 74 ? 10.317 14.698 -13.469 1.00 63.50 74 ALA A CA 1
ATOM 580 C C . ALA A 1 74 ? 9.287 14.637 -12.324 1.00 63.50 74 ALA A C 1
ATOM 582 O O . ALA A 1 74 ? 9.634 14.907 -11.176 1.00 63.50 74 ALA A O 1
ATOM 583 N N . ALA A 1 75 ? 8.044 14.235 -12.612 1.00 69.81 75 ALA A N 1
ATOM 584 C CA . ALA A 1 75 ? 6.991 14.059 -11.610 1.00 69.81 75 ALA A CA 1
ATOM 585 C C . ALA A 1 75 ? 7.115 12.756 -10.787 1.00 69.81 75 ALA A C 1
ATOM 587 O O . ALA A 1 75 ? 6.454 12.614 -9.755 1.00 69.81 75 ALA A O 1
ATOM 588 N N . GLY A 1 76 ? 7.954 11.799 -11.206 1.00 75.81 76 GLY A N 1
ATOM 589 C CA . GLY A 1 76 ? 8.132 10.504 -10.534 1.00 75.81 76 GLY A CA 1
ATOM 590 C C . GLY A 1 76 ? 8.490 10.614 -9.041 1.00 75.81 76 GLY A C 1
ATOM 591 O O . GLY A 1 76 ? 7.773 10.049 -8.210 1.00 75.81 76 GLY A O 1
ATOM 592 N N . PRO A 1 77 ? 9.531 11.383 -8.662 1.00 82.50 77 PRO A N 1
ATOM 593 C CA . PRO A 1 77 ? 9.909 11.584 -7.262 1.00 82.50 77 PRO A CA 1
ATOM 594 C C . PRO A 1 77 ? 8.806 12.222 -6.406 1.00 82.50 77 PRO A C 1
ATOM 596 O O . PRO A 1 77 ? 8.647 11.869 -5.237 1.00 82.50 77 PRO A O 1
ATOM 599 N N . GLU A 1 78 ? 8.015 13.134 -6.979 1.00 86.50 78 GLU A N 1
ATOM 600 C CA . GLU A 1 78 ? 6.906 13.779 -6.270 1.00 86.50 78 GLU A CA 1
ATOM 601 C C . GLU A 1 78 ? 5.799 12.768 -5.934 1.00 86.50 78 GLU A C 1
ATOM 603 O O . GLU A 1 78 ? 5.317 12.729 -4.800 1.00 86.50 78 GLU A O 1
ATOM 608 N N . ARG A 1 79 ? 5.436 11.900 -6.890 1.00 88.12 79 ARG A N 1
ATOM 609 C CA . ARG A 1 79 ? 4.437 10.837 -6.681 1.00 88.12 79 ARG A CA 1
ATOM 610 C C . ARG A 1 79 ? 4.887 9.849 -5.605 1.00 88.12 79 ARG A C 1
ATOM 612 O O . ARG A 1 79 ? 4.107 9.538 -4.708 1.00 88.12 79 ARG A O 1
ATOM 619 N N . VAL A 1 80 ? 6.152 9.426 -5.635 1.00 90.19 80 VAL A N 1
ATOM 620 C CA . VAL A 1 80 ? 6.732 8.544 -4.605 1.00 90.19 80 VAL A CA 1
ATOM 621 C C . VAL A 1 80 ? 6.698 9.207 -3.224 1.00 90.19 80 VAL A C 1
ATOM 623 O O . VAL A 1 80 ? 6.275 8.589 -2.248 1.00 90.19 80 VAL A O 1
ATOM 626 N N . SER A 1 81 ? 7.095 10.479 -3.127 1.00 90.56 81 SER A N 1
ATOM 627 C CA . SER A 1 81 ? 7.046 11.236 -1.868 1.00 90.56 81 SER A CA 1
ATOM 628 C C . SER A 1 81 ? 5.620 11.338 -1.317 1.00 90.56 81 SER A C 1
ATOM 630 O O . SER A 1 81 ? 5.385 11.105 -0.130 1.00 90.56 81 SER A O 1
ATOM 632 N N . ARG A 1 82 ? 4.641 11.602 -2.190 1.00 92.00 82 ARG A N 1
ATOM 633 C CA . ARG A 1 82 ? 3.221 11.678 -1.826 1.00 92.00 82 ARG A CA 1
ATOM 634 C C . ARG A 1 82 ? 2.705 10.364 -1.240 1.00 92.00 82 ARG A C 1
ATOM 636 O O . ARG A 1 82 ? 2.049 10.392 -0.200 1.00 92.00 82 ARG A O 1
ATOM 643 N N . VAL A 1 83 ? 3.035 9.231 -1.862 1.00 93.56 83 VAL A N 1
ATOM 644 C CA . VAL A 1 83 ? 2.673 7.898 -1.351 1.00 93.56 83 VAL A CA 1
ATOM 645 C C . VAL A 1 83 ? 3.356 7.623 -0.010 1.00 93.56 83 VAL A C 1
ATOM 647 O O . VAL A 1 83 ? 2.699 7.179 0.927 1.00 93.56 83 VAL A O 1
ATOM 650 N N . ASN A 1 84 ? 4.637 7.960 0.143 1.00 93.19 84 ASN A N 1
ATOM 651 C CA . ASN A 1 84 ? 5.341 7.802 1.419 1.00 93.19 84 ASN A CA 1
ATOM 652 C C . ASN A 1 84 ? 4.698 8.602 2.558 1.00 93.19 84 ASN A C 1
ATOM 654 O O . ASN A 1 84 ? 4.462 8.070 3.643 1.00 93.19 84 ASN A O 1
ATOM 658 N N . LEU A 1 85 ? 4.372 9.872 2.314 1.00 94.75 85 LEU A N 1
ATOM 659 C CA . LEU A 1 85 ? 3.691 10.711 3.300 1.00 94.75 85 LEU A CA 1
ATOM 660 C C . LEU A 1 85 ? 2.294 10.177 3.630 1.00 94.75 85 LEU A C 1
ATOM 662 O O . LEU A 1 85 ? 1.878 10.220 4.789 1.00 94.75 85 LEU A O 1
ATOM 666 N N . LEU A 1 86 ? 1.584 9.635 2.637 1.00 94.62 86 LEU A N 1
ATOM 667 C CA . LEU A 1 86 ? 0.304 8.974 2.857 1.00 94.62 86 LEU A CA 1
ATOM 668 C C . LEU A 1 86 ? 0.451 7.751 3.769 1.00 94.62 86 LEU A C 1
ATOM 670 O O . LEU A 1 86 ? -0.315 7.628 4.724 1.00 94.62 86 LEU A O 1
ATOM 674 N N . LEU A 1 87 ? 1.435 6.883 3.517 1.00 93.06 87 LEU A N 1
ATOM 675 C CA . LEU A 1 87 ? 1.696 5.701 4.343 1.00 93.06 87 LEU A CA 1
ATOM 676 C C . LEU A 1 87 ? 2.004 6.089 5.790 1.00 93.06 87 LEU A C 1
ATOM 678 O O . LEU A 1 87 ? 1.443 5.499 6.709 1.00 9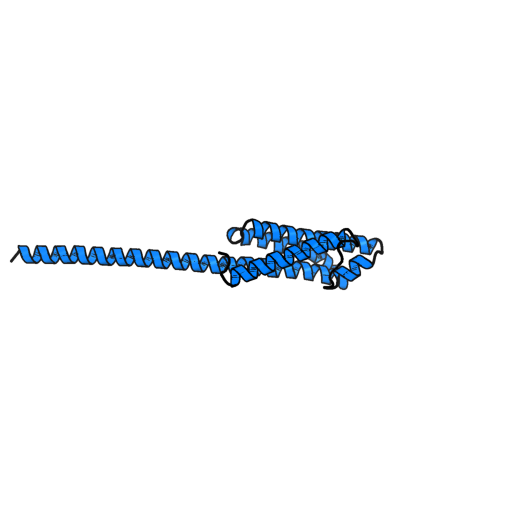3.06 87 LEU A O 1
ATOM 682 N N . LEU A 1 88 ? 2.812 7.132 6.004 1.00 93.56 88 LEU A N 1
ATOM 683 C CA . LEU A 1 88 ? 3.092 7.659 7.343 1.00 93.56 88 LEU A CA 1
ATOM 684 C C . LEU A 1 88 ? 1.829 8.203 8.023 1.00 93.56 88 LEU A C 1
ATOM 686 O O . LEU A 1 88 ? 1.579 7.916 9.192 1.00 93.56 88 LEU A O 1
ATOM 690 N N . ARG A 1 89 ? 1.001 8.953 7.286 1.00 95.31 89 ARG A N 1
ATOM 691 C CA . ARG A 1 89 ? -0.257 9.518 7.795 1.00 95.31 89 ARG A CA 1
ATOM 692 C C . ARG A 1 89 ? -1.274 8.434 8.159 1.00 95.31 89 ARG A C 1
ATOM 694 O O . ARG A 1 89 ? -2.028 8.597 9.115 1.00 95.31 89 ARG A O 1
ATOM 701 N N . ARG A 1 90 ? -1.333 7.354 7.377 1.00 94.44 90 ARG A N 1
ATOM 702 C CA . ARG A 1 90 ? -2.315 6.270 7.528 1.00 94.44 90 ARG A CA 1
ATOM 703 C C . ARG A 1 90 ? -1.82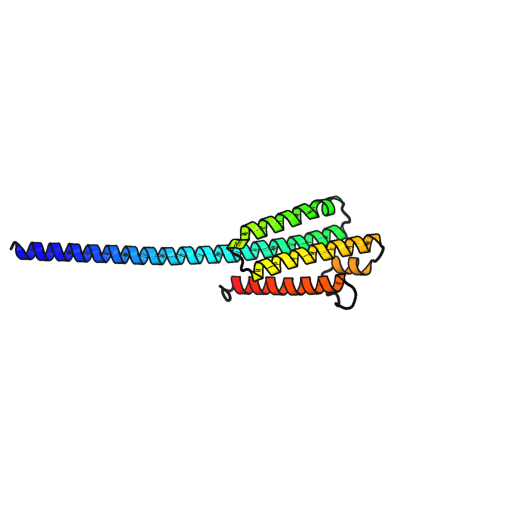3 5.107 8.390 1.00 94.44 90 ARG A C 1
ATOM 705 O O . ARG A 1 90 ? -2.654 4.301 8.798 1.00 94.44 90 ARG A O 1
ATOM 712 N N . ALA A 1 91 ? -0.541 5.067 8.757 1.00 91.81 91 ALA A N 1
ATOM 713 C CA . ALA A 1 91 ? 0.061 4.027 9.594 1.00 91.81 91 ALA A CA 1
ATOM 714 C C . ALA A 1 91 ? -0.749 3.638 10.852 1.00 91.81 91 ALA A C 1
ATOM 716 O O . ALA A 1 91 ? -0.876 2.441 11.096 1.00 91.81 91 ALA A O 1
ATOM 717 N N . PRO A 1 92 ? -1.376 4.559 11.620 1.00 92.56 92 PRO A N 1
ATOM 718 C CA . PRO A 1 92 ? -2.165 4.184 12.805 1.00 92.56 92 PRO A CA 1
ATOM 719 C C . PRO A 1 92 ? -3.380 3.284 12.519 1.00 92.56 92 PRO A C 1
ATOM 721 O O . PRO A 1 92 ? -3.915 2.643 13.425 1.00 92.56 92 PRO A O 1
ATOM 724 N N . PHE A 1 93 ? -3.835 3.257 11.268 1.00 92.06 93 PHE A N 1
ATOM 725 C CA . PHE A 1 93 ? -5.001 2.499 10.817 1.00 92.06 93 PHE A CA 1
ATOM 726 C C . PHE A 1 93 ? -4.629 1.258 10.002 1.00 92.06 93 PHE A C 1
ATOM 728 O O . PHE A 1 93 ? -5.506 0.470 9.652 1.00 92.06 93 PHE A O 1
ATOM 735 N N . LEU A 1 94 ? -3.342 1.083 9.704 1.00 91.62 94 LEU A N 1
ATOM 736 C CA . LEU A 1 94 ? -2.813 -0.047 8.956 1.00 91.62 94 LEU A CA 1
ATOM 737 C C . LEU A 1 94 ? -2.152 -1.026 9.916 1.00 91.62 94 LEU A C 1
ATOM 739 O O . LEU A 1 94 ? -1.402 -0.631 10.812 1.00 91.62 94 LEU A O 1
ATOM 743 N N . ARG A 1 95 ? -2.368 -2.316 9.687 1.00 91.75 95 ARG A N 1
ATOM 744 C CA . ARG A 1 95 ? -1.603 -3.357 10.371 1.00 91.75 95 ARG A CA 1
ATOM 745 C C . ARG A 1 95 ? -0.155 -3.371 9.871 1.00 91.75 95 ARG A C 1
ATOM 747 O O . ARG A 1 95 ? 0.160 -2.855 8.801 1.00 91.75 95 ARG A O 1
ATOM 754 N N . LEU A 1 96 ? 0.742 -3.966 10.654 1.00 92.12 96 LEU A N 1
ATOM 755 C CA . LEU A 1 96 ? 2.170 -3.990 10.325 1.00 92.12 96 LEU A CA 1
ATOM 756 C C . LEU A 1 96 ? 2.453 -4.727 9.003 1.00 92.12 96 LEU A C 1
ATOM 758 O O . LEU A 1 96 ? 3.281 -4.269 8.223 1.00 92.12 96 LEU A O 1
ATOM 762 N N . ASP A 1 97 ? 1.741 -5.825 8.740 1.00 93.12 97 ASP A N 1
ATOM 763 C CA . ASP A 1 97 ? 1.807 -6.569 7.476 1.00 93.12 97 ASP A CA 1
ATOM 764 C C . ASP A 1 97 ? 1.350 -5.702 6.295 1.00 93.12 97 ASP A C 1
ATOM 766 O O . ASP A 1 97 ? 2.036 -5.625 5.284 1.00 93.12 97 ASP A O 1
ATOM 770 N N . GLU A 1 98 ? 0.244 -4.975 6.452 1.00 93.19 98 GLU A N 1
ATOM 771 C CA . GLU A 1 98 ? -0.286 -4.057 5.435 1.00 93.19 98 GLU A CA 1
ATOM 772 C C . GLU A 1 98 ? 0.698 -2.925 5.110 1.00 93.19 98 GLU A C 1
ATOM 774 O O . GLU A 1 98 ? 0.889 -2.587 3.942 1.00 93.19 98 GLU A O 1
ATOM 779 N N . GLN A 1 99 ? 1.363 -2.371 6.127 1.00 93.88 99 GLN A N 1
ATOM 780 C CA . GLN A 1 99 ? 2.407 -1.361 5.936 1.00 93.88 99 GLN A CA 1
ATOM 781 C C . GLN A 1 99 ? 3.617 -1.936 5.194 1.00 93.88 99 GLN A C 1
ATOM 783 O O . GLN A 1 99 ? 4.114 -1.308 4.260 1.00 93.88 99 GLN A O 1
ATOM 788 N N . GLN A 1 100 ? 4.074 -3.128 5.586 1.00 94.69 100 GLN A N 1
ATOM 789 C CA . GLN A 1 100 ? 5.195 -3.807 4.935 1.00 94.69 100 GLN A CA 1
ATOM 790 C C . GLN A 1 100 ? 4.877 -4.109 3.471 1.00 94.69 100 GLN A C 1
ATOM 792 O O . GLN A 1 100 ? 5.663 -3.760 2.597 1.00 94.69 100 GLN A O 1
ATOM 797 N N . TRP A 1 101 ? 3.703 -4.674 3.182 1.00 95.12 101 TRP A N 1
ATOM 798 C CA . TRP A 1 101 ? 3.278 -4.961 1.812 1.00 95.12 101 TRP A CA 1
ATOM 799 C C . TRP A 1 101 ? 3.175 -3.699 0.964 1.00 95.12 101 TRP A C 1
ATOM 801 O O . TRP A 1 101 ? 3.632 -3.700 -0.175 1.00 95.12 101 TRP A O 1
ATOM 811 N N . ALA A 1 102 ? 2.631 -2.610 1.512 1.00 94.44 102 ALA A N 1
ATOM 812 C CA . ALA A 1 102 ? 2.546 -1.334 0.810 1.00 94.44 102 ALA A CA 1
ATOM 813 C C . ALA A 1 102 ? 3.931 -0.740 0.494 1.00 94.44 102 ALA A C 1
ATOM 815 O O . ALA A 1 102 ? 4.164 -0.258 -0.615 1.00 94.44 102 ALA A O 1
ATOM 816 N N . GLN A 1 103 ? 4.872 -0.814 1.441 1.00 93.75 103 GLN A N 1
ATOM 817 C CA . GLN A 1 103 ? 6.253 -0.375 1.226 1.00 93.75 103 GLN A CA 1
ATOM 818 C C . GLN A 1 103 ? 6.971 -1.244 0.189 1.00 93.75 103 GLN A C 1
ATOM 820 O O . GLN A 1 103 ? 7.605 -0.704 -0.717 1.00 93.75 103 GLN A O 1
ATOM 825 N N . SER A 1 104 ? 6.836 -2.570 0.276 1.00 94.50 104 SER A N 1
ATOM 826 C CA . SER A 1 104 ? 7.387 -3.504 -0.711 1.00 94.50 104 SER A CA 1
ATOM 827 C C . SER A 1 104 ? 6.794 -3.277 -2.100 1.00 94.50 104 SER A C 1
ATOM 829 O O . SER A 1 104 ? 7.526 -3.304 -3.084 1.00 94.50 104 SER A O 1
ATOM 831 N N . PHE A 1 105 ? 5.492 -2.990 -2.192 1.00 94.81 105 PHE A N 1
ATOM 832 C CA . PHE A 1 105 ? 4.829 -2.687 -3.459 1.00 94.81 105 PHE A CA 1
ATOM 833 C C . PHE A 1 105 ? 5.451 -1.448 -4.101 1.00 94.81 105 PHE A C 1
ATOM 835 O O . PHE A 1 105 ? 5.908 -1.499 -5.240 1.00 94.81 105 PHE A O 1
ATOM 842 N N . MET A 1 106 ? 5.526 -0.347 -3.349 1.00 93.62 106 MET A N 1
ATOM 843 C CA . MET A 1 106 ? 6.146 0.890 -3.818 1.00 93.62 106 MET A CA 1
ATOM 844 C C . MET A 1 106 ? 7.611 0.669 -4.224 1.00 93.62 106 MET A C 1
ATOM 846 O O . MET A 1 106 ? 8.048 1.195 -5.246 1.00 93.62 106 MET A O 1
ATOM 850 N N . HIS A 1 107 ? 8.362 -0.119 -3.450 1.00 92.69 107 HIS A N 1
ATOM 851 C CA . HIS A 1 107 ? 9.751 -0.442 -3.756 1.00 92.69 107 HIS A CA 1
ATOM 852 C C . HIS A 1 107 ? 9.886 -1.176 -5.091 1.00 92.69 107 HIS A C 1
ATOM 854 O O . HIS A 1 107 ? 10.646 -0.719 -5.938 1.00 92.69 107 HIS A O 1
ATOM 860 N N . HIS A 1 108 ? 9.114 -2.243 -5.319 1.00 92.56 108 HIS A N 1
ATOM 861 C CA . HIS A 1 108 ? 9.173 -2.992 -6.577 1.00 92.56 108 HIS A CA 1
ATOM 862 C C . HIS A 1 108 ? 8.710 -2.173 -7.780 1.00 92.56 108 HIS A C 1
ATOM 864 O O . HIS A 1 108 ? 9.273 -2.313 -8.858 1.00 92.56 108 HIS A O 1
ATOM 870 N N . VAL A 1 109 ? 7.730 -1.283 -7.608 1.00 91.31 109 VAL A N 1
ATOM 871 C CA . VAL A 1 109 ? 7.315 -0.343 -8.659 1.00 91.31 109 VAL A CA 1
ATOM 872 C C . VAL A 1 109 ? 8.503 0.531 -9.090 1.00 91.31 109 VAL A C 1
ATOM 874 O O . VAL A 1 109 ? 8.863 0.542 -10.265 1.00 91.31 109 VAL A O 1
ATOM 877 N N . ILE A 1 110 ? 9.195 1.160 -8.132 1.00 90.31 110 ILE A N 1
ATOM 878 C CA . ILE A 1 110 ? 10.401 1.966 -8.396 1.00 90.31 110 ILE A CA 1
ATOM 879 C C . ILE A 1 110 ? 11.526 1.113 -8.995 1.00 90.31 110 ILE A C 1
ATOM 881 O O . ILE A 1 110 ? 12.167 1.529 -9.955 1.00 90.31 110 ILE A O 1
ATOM 885 N N . GLU A 1 111 ? 11.773 -0.071 -8.440 1.00 90.81 111 GLU A N 1
ATOM 886 C CA . GLU A 1 111 ? 12.807 -0.994 -8.905 1.00 90.81 111 GLU A CA 1
ATOM 887 C C . GLU A 1 111 ? 12.587 -1.354 -10.382 1.00 90.81 111 GLU A C 1
ATOM 889 O O . GLU A 1 111 ? 13.491 -1.193 -11.203 1.00 90.81 111 GLU A O 1
ATOM 894 N N . ILE A 1 112 ? 11.364 -1.744 -10.751 1.00 88.44 112 ILE A N 1
ATOM 895 C CA . ILE A 1 112 ? 11.005 -2.078 -12.130 1.00 88.44 112 ILE A CA 1
ATOM 896 C C . ILE A 1 112 ? 11.164 -0.865 -13.047 1.00 88.44 112 ILE A C 1
ATOM 898 O O . ILE A 1 112 ? 11.805 -0.993 -14.086 1.00 88.44 112 ILE A O 1
ATOM 902 N N . ASP A 1 113 ? 10.664 0.314 -12.668 1.00 87.31 113 ASP A N 1
ATOM 903 C CA . ASP A 1 113 ? 10.831 1.534 -13.470 1.00 87.31 113 ASP A CA 1
ATOM 904 C C . ASP A 1 113 ? 12.315 1.866 -13.696 1.00 87.31 113 ASP A C 1
ATOM 906 O O . ASP A 1 113 ? 12.720 2.155 -14.826 1.00 87.31 113 ASP A O 1
ATOM 910 N N . THR A 1 114 ? 13.161 1.735 -12.669 1.00 86.88 114 THR A N 1
ATOM 911 C CA . THR A 1 114 ? 14.606 1.969 -12.819 1.00 86.88 114 THR A CA 1
ATOM 912 C C . THR A 1 114 ? 15.267 0.960 -13.757 1.00 86.88 114 THR A C 1
ATOM 914 O O . THR A 1 114 ? 16.052 1.367 -14.619 1.00 86.88 114 THR A O 1
ATOM 917 N N . MET A 1 115 ? 14.924 -0.329 -13.647 1.00 87.31 115 MET A N 1
ATOM 918 C CA . MET A 1 115 ? 15.443 -1.377 -14.528 1.00 87.31 115 MET A CA 1
ATOM 919 C C . MET A 1 115 ? 14.987 -1.165 -15.970 1.00 87.31 115 MET A C 1
ATOM 921 O O . MET A 1 115 ? 15.817 -1.158 -16.874 1.00 87.31 115 MET A O 1
ATOM 925 N N . VAL A 1 116 ? 13.697 -0.903 -16.189 1.00 85.50 116 VAL A N 1
ATOM 926 C CA . VAL A 1 116 ? 13.132 -0.676 -17.525 1.00 85.50 116 VAL A CA 1
ATOM 927 C C . VAL A 1 116 ? 13.781 0.541 -18.183 1.00 85.50 116 VAL A C 1
ATOM 929 O O . VAL A 1 116 ? 14.173 0.479 -19.348 1.00 85.50 116 VAL A O 1
ATOM 932 N N . ARG A 1 117 ? 13.978 1.640 -17.445 1.00 84.50 117 ARG A N 1
ATOM 933 C CA . ARG A 1 117 ? 14.670 2.830 -17.969 1.00 84.50 117 ARG A CA 1
ATOM 934 C C . ARG A 1 117 ? 16.141 2.573 -18.279 1.00 84.50 117 ARG A C 1
ATOM 936 O O . ARG A 1 117 ? 16.649 3.150 -19.241 1.00 84.50 117 ARG A O 1
ATOM 943 N N . ALA A 1 118 ? 16.827 1.741 -17.498 1.00 84.50 118 ALA A N 1
ATOM 944 C CA . ALA A 1 118 ? 18.185 1.308 -17.819 1.00 84.50 118 ALA A CA 1
ATOM 945 C C . ALA A 1 118 ? 18.195 0.473 -19.112 1.00 84.50 118 ALA A C 1
ATOM 947 O O . ALA A 1 118 ? 18.918 0.809 -20.046 1.00 84.50 118 ALA A O 1
ATOM 948 N N . SER A 1 119 ? 17.294 -0.506 -19.236 1.00 82.75 119 SER A N 1
ATOM 949 C CA . SER A 1 119 ? 17.134 -1.324 -20.446 1.00 82.75 119 SER A CA 1
ATOM 950 C C . SER A 1 119 ? 16.818 -0.493 -21.694 1.00 82.75 119 SER A C 1
ATOM 952 O O . SER A 1 119 ? 17.352 -0.781 -22.763 1.00 82.75 119 SER A O 1
ATOM 954 N N . MET A 1 120 ? 16.025 0.581 -21.571 1.00 81.19 120 MET A N 1
ATOM 955 C CA . MET A 1 120 ? 15.777 1.522 -22.673 1.00 81.19 120 MET A CA 1
ATOM 956 C C . MET A 1 120 ? 17.052 2.224 -23.153 1.00 81.19 120 MET A C 1
ATOM 958 O O . MET A 1 120 ? 17.192 2.456 -24.353 1.00 81.19 120 MET A O 1
ATOM 962 N N . ARG A 1 121 ? 17.966 2.583 -22.239 1.00 83.50 121 ARG A N 1
ATOM 963 C CA . ARG A 1 121 ? 19.252 3.213 -22.594 1.00 83.50 121 ARG A CA 1
ATOM 964 C C . ARG A 1 121 ? 20.180 2.229 -23.298 1.00 83.50 121 ARG A C 1
ATOM 966 O O . ARG A 1 121 ? 20.861 2.623 -24.239 1.00 83.50 121 ARG A O 1
ATOM 973 N N . ASP A 1 122 ? 20.136 0.967 -22.884 1.00 81.50 122 ASP A N 1
ATOM 974 C CA . ASP A 1 122 ? 20.955 -0.112 -23.441 1.00 81.50 122 ASP A CA 1
ATOM 975 C C . ASP A 1 122 ? 20.349 -0.738 -24.716 1.00 81.50 122 ASP A C 1
ATOM 977 O O . ASP A 1 122 ? 20.951 -1.613 -25.334 1.00 81.50 122 ASP A O 1
ATOM 981 N N . GLY A 1 123 ? 19.159 -0.290 -25.140 1.00 74.25 123 GLY A N 1
ATOM 982 C CA . GLY A 1 123 ? 18.486 -0.749 -26.359 1.00 74.25 123 GLY A CA 1
ATOM 983 C C . GLY A 1 123 ? 17.742 -2.085 -26.233 1.00 74.25 123 GLY A C 1
ATOM 984 O O . GLY A 1 123 ? 17.304 -2.632 -27.245 1.00 74.25 123 GLY A O 1
ATOM 985 N N . ASN A 1 124 ? 17.558 -2.614 -25.020 1.00 71.00 124 ASN A N 1
ATOM 986 C CA . ASN A 1 124 ? 16.758 -3.816 -24.783 1.00 71.00 124 ASN A CA 1
ATOM 987 C C . ASN A 1 124 ? 15.258 -3.461 -24.717 1.00 71.00 124 ASN A C 1
ATOM 989 O O . ASN A 1 124 ? 14.795 -2.810 -23.783 1.00 71.00 124 ASN A O 1
ATOM 993 N N . VAL A 1 125 ? 14.495 -3.895 -25.726 1.00 70.69 125 VAL A N 1
ATOM 994 C CA . VAL A 1 125 ? 13.080 -3.522 -25.934 1.00 70.69 125 VAL A CA 1
ATOM 995 C C . VAL A 1 125 ? 12.098 -4.477 -25.237 1.00 70.69 125 VAL A C 1
ATOM 997 O O . VAL A 1 125 ? 10.934 -4.124 -25.040 1.00 70.69 125 VAL A O 1
ATOM 1000 N N . VAL A 1 126 ? 12.538 -5.675 -24.835 1.00 69.31 126 VAL A N 1
ATOM 1001 C CA . VAL A 1 126 ? 11.639 -6.733 -24.335 1.00 69.31 126 VAL A CA 1
ATOM 1002 C C . VAL A 1 126 ? 10.994 -6.330 -23.007 1.00 69.31 126 VAL A C 1
ATOM 1004 O O . VAL A 1 126 ? 9.766 -6.296 -22.915 1.00 69.31 126 VAL A O 1
ATOM 1007 N N . ASP A 1 127 ? 11.793 -5.927 -22.017 1.00 70.69 127 ASP A N 1
ATOM 1008 C CA . ASP A 1 127 ? 11.293 -5.534 -20.690 1.00 70.69 127 ASP A CA 1
ATOM 1009 C C . ASP A 1 127 ? 10.431 -4.256 -20.744 1.00 70.69 127 ASP A C 1
ATOM 1011 O O . ASP A 1 127 ? 9.448 -4.117 -20.016 1.00 70.69 127 ASP A O 1
ATOM 1015 N N . VAL A 1 128 ? 10.740 -3.355 -21.682 1.00 71.69 128 VAL A N 1
ATOM 1016 C CA . VAL A 1 128 ? 9.989 -2.114 -21.932 1.00 71.69 128 VAL A CA 1
ATOM 1017 C C . VAL A 1 128 ? 8.599 -2.416 -22.472 1.00 71.69 128 VAL A C 1
ATOM 1019 O O . VAL A 1 128 ? 7.612 -1.873 -21.981 1.00 71.69 128 VAL A O 1
ATOM 1022 N N . SER A 1 129 ? 8.522 -3.293 -23.479 1.00 75.44 129 SER A N 1
ATOM 1023 C CA . SER A 1 129 ? 7.258 -3.672 -24.115 1.00 75.44 129 SER A CA 1
ATOM 1024 C C . SER A 1 129 ? 6.316 -4.385 -23.151 1.00 75.44 129 SER A C 1
ATOM 1026 O O . SER A 1 129 ? 5.104 -4.214 -23.240 1.00 75.44 129 SER A O 1
ATOM 1028 N N . TRP A 1 130 ? 6.867 -5.138 -22.198 1.00 80.94 130 TRP A N 1
ATOM 1029 C CA . TRP A 1 130 ? 6.075 -5.762 -21.154 1.00 80.94 130 TRP A CA 1
ATOM 1030 C C . TRP A 1 130 ? 5.526 -4.726 -20.168 1.00 80.94 130 TRP A C 1
ATOM 1032 O O . TRP A 1 130 ? 4.318 -4.708 -19.938 1.00 80.94 130 TRP A O 1
ATOM 1042 N N . TRP A 1 131 ? 6.375 -3.850 -19.619 1.00 82.44 131 TRP A N 1
ATOM 1043 C CA . TRP A 1 131 ? 5.986 -2.938 -18.536 1.00 82.44 131 TRP A CA 1
ATOM 1044 C C . TRP A 1 131 ? 4.843 -1.991 -18.911 1.00 82.44 131 TRP A C 1
ATOM 1046 O O . TRP A 1 131 ? 3.982 -1.702 -18.080 1.00 82.44 131 TRP A O 1
ATOM 1056 N N . ILE A 1 132 ? 4.797 -1.559 -20.173 1.00 77.88 132 ILE A N 1
ATOM 1057 C CA . ILE A 1 132 ? 3.725 -0.708 -20.714 1.00 77.88 132 ILE A CA 1
ATOM 1058 C C . ILE A 1 132 ? 2.404 -1.462 -20.956 1.00 77.88 132 ILE A C 1
ATOM 1060 O O . ILE A 1 132 ? 1.418 -0.862 -21.373 1.00 77.88 132 ILE A O 1
ATOM 1064 N N . THR A 1 133 ? 2.367 -2.777 -20.725 1.00 76.00 133 THR A N 1
ATOM 1065 C CA . THR A 1 133 ? 1.174 -3.620 -20.872 1.00 76.00 133 THR A CA 1
ATOM 1066 C C . THR A 1 133 ? 0.761 -4.234 -19.534 1.00 76.00 133 THR A C 1
ATOM 1068 O O . THR A 1 133 ? 1.527 -4.292 -18.575 1.00 76.00 133 THR A O 1
ATOM 1071 N N . SER A 1 134 ? -0.464 -4.758 -19.472 1.00 70.25 134 SER A N 1
ATOM 1072 C CA . SER A 1 134 ? -0.961 -5.555 -18.342 1.00 70.25 134 SER A CA 1
ATOM 1073 C C . SER A 1 134 ? -0.682 -7.059 -18.489 1.00 70.25 134 SER A C 1
ATOM 1075 O O . SER A 1 134 ? -1.210 -7.867 -17.718 1.00 70.25 134 SER A O 1
ATOM 1077 N N . ALA A 1 135 ? 0.116 -7.459 -19.485 1.00 72.88 135 ALA A N 1
ATOM 1078 C CA . ALA A 1 135 ? 0.379 -8.861 -19.773 1.00 72.88 135 ALA A CA 1
ATOM 1079 C C . ALA A 1 135 ? 1.167 -9.528 -18.628 1.00 72.88 135 ALA A C 1
ATOM 1081 O O . ALA A 1 135 ? 2.015 -8.895 -18.002 1.00 72.88 135 ALA A O 1
ATOM 1082 N N . PRO A 1 136 ? 0.928 -10.812 -18.322 1.00 68.38 136 PRO A N 1
ATOM 1083 C CA . PRO A 1 136 ? 1.747 -11.534 -17.356 1.00 68.38 136 PRO A CA 1
ATOM 1084 C C . PRO A 1 136 ? 3.135 -11.849 -17.942 1.00 68.38 136 PRO A C 1
ATOM 1086 O O . PRO A 1 136 ? 3.221 -12.466 -19.002 1.00 68.38 136 PRO A O 1
ATOM 1089 N N . GLN A 1 137 ? 4.212 -11.476 -17.240 1.00 68.38 137 GLN A N 1
ATOM 1090 C CA . GLN A 1 137 ? 5.575 -11.896 -17.595 1.00 68.38 137 GLN A CA 1
ATOM 1091 C C . GLN A 1 137 ? 5.900 -13.250 -16.941 1.00 68.38 137 GLN A C 1
ATOM 1093 O O . GLN A 1 137 ? 5.612 -13.430 -15.752 1.00 68.38 137 GLN A O 1
ATOM 1098 N N . PRO A 1 138 ? 6.484 -14.217 -17.668 1.00 62.19 138 PRO A N 1
ATOM 1099 C CA . PRO A 1 138 ? 7.048 -15.413 -17.053 1.00 62.19 138 PRO A CA 1
ATOM 1100 C C . PRO A 1 138 ? 8.318 -15.053 -16.268 1.00 62.19 138 PRO A C 1
ATOM 1102 O O . PRO A 1 138 ? 9.194 -14.368 -16.781 1.00 62.19 138 PRO A O 1
ATOM 1105 N N . ALA A 1 139 ? 8.437 -15.538 -15.030 1.00 61.22 139 ALA A N 1
ATOM 1106 C CA . ALA A 1 139 ? 9.520 -15.176 -14.104 1.00 61.22 139 ALA A CA 1
ATOM 1107 C C . ALA A 1 139 ? 10.935 -15.535 -14.601 1.00 61.22 139 ALA A C 1
ATOM 1109 O O . ALA A 1 139 ? 11.921 -14.971 -14.142 1.00 61.22 139 ALA A O 1
ATOM 1110 N N . GLU A 1 140 ? 11.032 -16.472 -15.543 1.00 60.97 140 GLU A N 1
ATOM 1111 C CA . GLU A 1 140 ? 12.292 -17.006 -16.066 1.00 60.97 140 GLU A CA 1
ATOM 1112 C C . GLU A 1 140 ? 12.964 -16.088 -17.105 1.00 60.97 140 GLU A C 1
ATOM 1114 O O . GLU A 1 140 ? 14.056 -16.402 -17.572 1.00 60.97 140 GLU A O 1
ATOM 1119 N N . SER A 1 141 ? 12.342 -14.964 -17.491 1.00 64.44 141 SER A N 1
ATOM 1120 C CA . SER A 1 141 ? 12.822 -14.155 -18.620 1.00 64.44 141 SER A CA 1
ATOM 1121 C C . SER A 1 141 ? 13.840 -13.064 -18.271 1.00 64.44 141 SER A C 1
ATOM 1123 O O . SER A 1 141 ? 14.651 -12.722 -19.129 1.00 64.44 141 SER A O 1
ATOM 1125 N N . SER A 1 142 ? 13.808 -12.486 -17.062 1.00 72.94 142 SER A N 1
ATOM 1126 C CA . SER A 1 142 ? 14.716 -11.397 -16.648 1.00 72.94 142 SER A CA 1
ATOM 1127 C C . SER A 1 142 ? 14.618 -11.098 -15.143 1.00 72.94 142 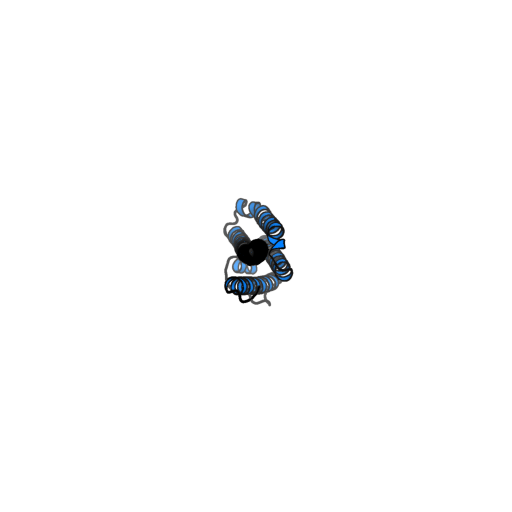SER A C 1
ATOM 1129 O O . SER A 1 142 ? 13.663 -11.498 -14.480 1.00 72.94 142 SER A O 1
ATOM 1131 N N . ILE A 1 143 ? 15.582 -10.347 -14.588 1.00 79.94 143 ILE A N 1
ATOM 1132 C CA . ILE A 1 143 ? 15.502 -9.827 -13.203 1.00 79.94 143 ILE A CA 1
ATOM 1133 C C . ILE A 1 143 ? 14.256 -8.936 -13.040 1.00 79.94 143 ILE A C 1
ATOM 1135 O O . ILE A 1 143 ? 13.556 -9.013 -12.032 1.00 79.94 143 ILE A O 1
ATOM 1139 N N . THR A 1 144 ? 13.917 -8.161 -14.074 1.00 81.19 144 THR A N 1
ATOM 1140 C CA . THR A 1 144 ? 12.690 -7.359 -14.132 1.00 81.19 144 THR A CA 1
ATOM 1141 C C . THR A 1 144 ? 11.432 -8.223 -14.046 1.00 81.19 144 THR A C 1
ATOM 1143 O O . THR A 1 144 ? 10.499 -7.855 -13.336 1.00 81.19 144 THR A O 1
ATOM 1146 N N . ALA A 1 145 ? 11.430 -9.405 -14.670 1.00 79.75 145 ALA A N 1
ATOM 1147 C CA . ALA A 1 145 ? 10.316 -10.349 -14.595 1.00 79.75 145 ALA A CA 1
ATOM 1148 C C . ALA A 1 145 ? 10.102 -10.935 -13.190 1.00 79.75 145 ALA A C 1
ATOM 1150 O O . ALA A 1 145 ? 8.964 -11.188 -12.791 1.00 79.75 145 ALA A O 1
ATOM 1151 N N . ILE A 1 146 ? 11.174 -11.118 -12.414 1.00 84.69 146 ILE A N 1
ATOM 1152 C CA . ILE A 1 146 ? 11.074 -11.553 -11.013 1.00 84.69 146 ILE A CA 1
ATOM 1153 C C . ILE A 1 146 ? 10.408 -10.454 -10.178 1.00 84.69 146 ILE A C 1
ATOM 1155 O O . ILE A 1 146 ? 9.405 -10.714 -9.510 1.00 84.69 146 ILE A O 1
ATOM 1159 N N . ALA A 1 147 ? 10.904 -9.216 -10.269 1.00 85.56 147 ALA A N 1
ATOM 1160 C CA . ALA A 1 147 ? 10.319 -8.077 -9.557 1.00 85.56 147 ALA A CA 1
ATOM 1161 C C . ALA A 1 147 ? 8.851 -7.844 -9.960 1.00 85.56 147 ALA A C 1
ATOM 1163 O O . ALA A 1 147 ? 7.995 -7.594 -9.112 1.00 85.56 147 ALA A O 1
ATOM 1164 N N . ALA A 1 148 ? 8.527 -8.016 -11.244 1.00 85.12 148 ALA A N 1
ATOM 1165 C CA . ALA A 1 148 ? 7.165 -7.965 -11.766 1.00 85.12 148 ALA A CA 1
ATOM 1166 C C . ALA A 1 148 ? 6.236 -9.016 -11.146 1.00 85.12 148 ALA A C 1
ATOM 1168 O O . ALA A 1 148 ? 5.073 -8.733 -10.835 1.00 85.12 148 ALA A O 1
ATOM 1169 N N . GLN A 1 149 ? 6.731 -10.243 -10.970 1.00 86.94 149 GLN A N 1
ATOM 1170 C CA . GLN A 1 149 ? 5.962 -11.313 -10.351 1.00 86.94 149 GLN A CA 1
ATOM 1171 C C . GLN A 1 149 ? 5.710 -11.028 -8.867 1.00 86.94 149 GLN A C 1
ATOM 1173 O O . GLN A 1 149 ? 4.587 -11.227 -8.398 1.00 86.94 149 GLN A O 1
ATOM 1178 N N . GLU A 1 150 ? 6.714 -10.538 -8.139 1.00 90.25 150 GLU A N 1
ATOM 1179 C CA . GLU A 1 150 ? 6.561 -10.132 -6.738 1.00 90.25 150 GLU A CA 1
ATOM 1180 C C . GLU A 1 150 ? 5.584 -8.960 -6.593 1.00 90.25 150 GLU A C 1
ATOM 1182 O O . GLU 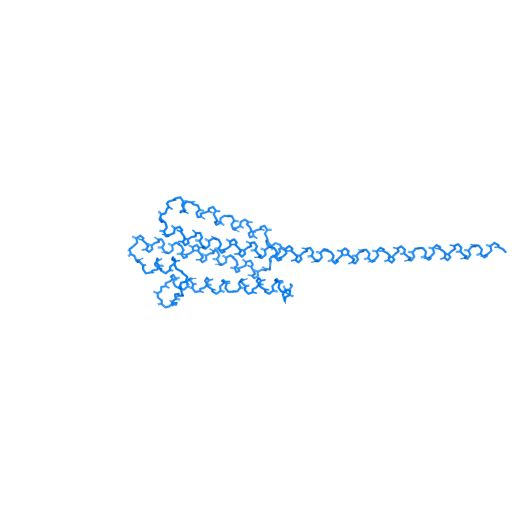A 1 150 ? 4.654 -9.027 -5.785 1.00 90.25 150 GLU A O 1
ATOM 1187 N N . LEU A 1 151 ? 5.682 -7.948 -7.460 1.00 90.69 151 LEU A N 1
ATOM 1188 C CA . LEU A 1 151 ? 4.717 -6.851 -7.515 1.00 90.69 151 LEU A CA 1
ATOM 1189 C C . LEU A 1 151 ? 3.288 -7.365 -7.741 1.00 90.69 151 LEU A C 1
ATOM 1191 O O . LEU A 1 151 ? 2.347 -6.936 -7.070 1.00 90.69 151 LEU A O 1
ATOM 1195 N N . ARG A 1 152 ? 3.106 -8.335 -8.643 1.00 89.56 152 ARG A N 1
ATOM 1196 C CA . ARG A 1 152 ? 1.798 -8.957 -8.885 1.00 89.56 152 ARG A CA 1
ATOM 1197 C C . ARG A 1 152 ? 1.281 -9.712 -7.659 1.00 89.56 152 ARG A C 1
ATOM 1199 O O . ARG A 1 152 ? 0.088 -9.622 -7.370 1.00 89.56 152 ARG A O 1
ATOM 1206 N N . LYS A 1 153 ? 2.136 -10.448 -6.943 1.00 91.81 153 LYS A N 1
ATOM 1207 C CA . LYS A 1 153 ? 1.745 -11.129 -5.695 1.00 91.81 153 LYS A CA 1
ATOM 1208 C C . LYS A 1 153 ? 1.278 -10.115 -4.652 1.00 91.81 153 LYS A C 1
ATOM 1210 O O . LYS A 1 153 ? 0.207 -10.297 -4.081 1.00 91.81 153 LYS A O 1
ATOM 1215 N N . LEU A 1 154 ? 2.024 -9.026 -4.466 1.00 93.12 154 LEU A N 1
ATOM 1216 C CA . LEU A 1 154 ? 1.667 -7.949 -3.537 1.00 93.12 154 LEU A CA 1
ATOM 1217 C C . LEU A 1 154 ? 0.363 -7.257 -3.936 1.00 93.12 154 LEU A C 1
ATOM 1219 O O . LEU A 1 154 ? -0.473 -6.985 -3.077 1.00 93.12 154 LEU A O 1
ATOM 1223 N N . ARG A 1 155 ? 0.145 -7.037 -5.238 1.00 91.38 155 ARG A N 1
ATOM 1224 C CA . ARG A 1 155 ? -1.115 -6.507 -5.767 1.00 91.38 155 ARG A CA 1
ATOM 1225 C C . ARG A 1 155 ? -2.305 -7.368 -5.345 1.00 91.38 155 ARG A C 1
ATOM 1227 O O . ARG A 1 155 ? -3.302 -6.837 -4.865 1.00 91.38 155 ARG A O 1
ATOM 1234 N N . VAL A 1 156 ? -2.197 -8.685 -5.515 1.00 92.00 156 VAL A N 1
ATOM 1235 C CA . VAL A 1 156 ? -3.253 -9.628 -5.117 1.00 92.00 156 VAL A CA 1
ATOM 1236 C C . VAL A 1 156 ? -3.439 -9.613 -3.600 1.00 92.00 156 VAL A C 1
ATOM 1238 O O . VAL A 1 156 ? -4.559 -9.443 -3.139 1.00 92.00 156 VAL A O 1
ATOM 1241 N N . GLN A 1 157 ? -2.357 -9.683 -2.819 1.00 93.12 157 GLN A N 1
ATOM 1242 C CA . GLN A 1 157 ? -2.429 -9.674 -1.352 1.00 93.12 157 GLN A CA 1
ATOM 1243 C C . GLN A 1 157 ? -3.099 -8.413 -0.791 1.00 93.12 157 GLN A C 1
ATOM 1245 O O . GLN A 1 157 ? -3.965 -8.512 0.080 1.00 93.12 157 GLN A O 1
ATOM 1250 N N . LEU A 1 158 ? -2.725 -7.231 -1.289 1.00 91.00 158 LEU A N 1
ATOM 1251 C CA . LEU A 1 158 ? -3.319 -5.962 -0.865 1.00 91.00 158 LEU A CA 1
ATOM 1252 C C . LEU A 1 158 ? -4.782 -5.846 -1.304 1.00 91.00 158 LEU A C 1
ATOM 1254 O O . LEU A 1 158 ? -5.611 -5.401 -0.511 1.00 91.00 158 LEU A O 1
ATOM 1258 N N . SER A 1 159 ? -5.117 -6.289 -2.519 1.00 90.38 159 SER A N 1
ATOM 1259 C CA . SER A 1 159 ? -6.498 -6.299 -3.015 1.00 90.38 159 SER A CA 1
ATOM 1260 C C . SER A 1 159 ? -7.391 -7.244 -2.207 1.00 90.38 159 SER A C 1
ATOM 1262 O O . SER A 1 159 ? -8.467 -6.840 -1.762 1.00 90.38 159 SER A O 1
ATOM 1264 N N . ASP A 1 160 ? -6.921 -8.463 -1.936 1.00 92.50 160 ASP A N 1
ATOM 1265 C CA . ASP A 1 160 ? -7.630 -9.449 -1.119 1.00 92.50 160 ASP A CA 1
ATOM 1266 C C . ASP A 1 160 ? -7.813 -8.942 0.313 1.00 92.50 160 ASP A C 1
ATOM 1268 O O . ASP A 1 160 ? -8.896 -9.073 0.892 1.00 92.50 160 ASP A O 1
ATOM 1272 N N . ARG A 1 161 ? -6.776 -8.311 0.885 1.00 90.38 161 ARG A N 1
ATOM 1273 C CA . ARG A 1 161 ? -6.864 -7.705 2.214 1.00 90.38 161 ARG A CA 1
ATOM 1274 C C . ARG A 1 161 ? -7.878 -6.571 2.232 1.00 90.38 161 ARG A C 1
ATOM 1276 O O . ARG A 1 161 ? -8.725 -6.550 3.119 1.00 90.38 161 ARG A O 1
ATOM 1283 N N . TYR A 1 162 ? -7.832 -5.665 1.261 1.00 88.12 162 TYR A N 1
ATOM 1284 C CA . TYR A 1 162 ? -8.807 -4.586 1.139 1.00 88.12 162 TYR A CA 1
ATOM 1285 C C . TYR A 1 162 ? -10.238 -5.133 1.034 1.00 88.12 162 TYR A C 1
ATOM 1287 O O . TYR A 1 162 ? -11.106 -4.732 1.811 1.00 88.12 162 TYR A O 1
ATOM 1295 N N . ALA A 1 163 ? -10.470 -6.113 0.157 1.00 88.12 163 ALA A N 1
ATOM 1296 C CA . ALA A 1 163 ? -11.774 -6.746 -0.007 1.00 88.12 163 ALA A CA 1
ATOM 1297 C C . ALA A 1 163 ? -12.269 -7.392 1.297 1.00 88.12 163 ALA A C 1
ATOM 1299 O O . ALA A 1 163 ? -13.421 -7.195 1.685 1.00 88.12 163 ALA A O 1
ATOM 1300 N N . ALA A 1 164 ? -11.401 -8.110 2.012 1.00 88.12 164 ALA A N 1
ATOM 1301 C CA . ALA A 1 164 ? -11.738 -8.720 3.295 1.00 88.12 164 ALA A CA 1
ATOM 1302 C C . ALA A 1 164 ? -12.100 -7.676 4.366 1.00 88.12 164 ALA A C 1
ATOM 1304 O O . ALA A 1 164 ? -13.035 -7.881 5.139 1.00 88.12 164 ALA A O 1
ATOM 1305 N N . VAL A 1 165 ? -11.404 -6.537 4.398 1.00 84.56 165 VAL A N 1
ATOM 1306 C CA . VAL A 1 165 ? -11.683 -5.454 5.352 1.00 84.56 165 VAL A CA 1
ATOM 1307 C C . VAL A 1 165 ? -12.996 -4.739 5.028 1.00 84.56 165 VAL A C 1
ATOM 1309 O O . VAL A 1 165 ? -13.778 -4.466 5.936 1.00 84.56 165 VAL A O 1
ATOM 1312 N N . VAL A 1 166 ? -13.287 -4.502 3.746 1.00 82.88 166 VAL A N 1
ATOM 1313 C CA . VAL A 1 166 ? -14.562 -3.912 3.300 1.00 82.88 166 VAL A CA 1
ATOM 1314 C C . VAL A 1 166 ? -15.748 -4.830 3.605 1.00 82.88 166 VAL A C 1
ATOM 1316 O O . VAL A 1 166 ? -16.800 -4.347 4.021 1.00 82.88 166 VAL A O 1
ATOM 1319 N N . ARG A 1 167 ? -15.590 -6.151 3.446 1.00 83.31 167 ARG A N 1
ATOM 1320 C CA . ARG A 1 167 ? -16.629 -7.138 3.797 1.00 83.31 167 ARG A CA 1
ATOM 1321 C C . ARG A 1 167 ? -16.804 -7.333 5.306 1.00 83.31 167 ARG A C 1
ATOM 1323 O O . ARG A 1 167 ? -17.822 -7.872 5.725 1.00 83.31 167 ARG A O 1
ATOM 1330 N N . GLY A 1 168 ? -15.848 -6.871 6.114 1.00 78.69 168 GLY A N 1
ATOM 1331 C CA . GLY A 1 168 ? -15.842 -7.071 7.563 1.00 78.69 168 GLY A CA 1
ATOM 1332 C C . GLY A 1 168 ? -15.331 -8.448 8.001 1.00 78.69 168 GLY A C 1
ATOM 1333 O O . GLY A 1 168 ? -15.525 -8.817 9.155 1.00 78.69 168 GLY A O 1
ATOM 1334 N N . ASP A 1 169 ? -14.669 -9.193 7.109 1.00 76.50 169 ASP A N 1
ATOM 1335 C CA . ASP A 1 169 ? -14.113 -10.526 7.389 1.00 76.50 169 ASP A CA 1
ATOM 1336 C C . ASP A 1 169 ? -12.847 -10.447 8.269 1.00 76.50 169 ASP A C 1
ATOM 1338 O O . ASP A 1 169 ? -12.512 -11.393 8.982 1.00 76.50 169 ASP A O 1
ATOM 1342 N N . LEU A 1 170 ? -12.121 -9.322 8.208 1.00 63.12 170 LEU A N 1
ATOM 1343 C CA . LEU A 1 170 ? -10.876 -9.077 8.941 1.00 63.12 170 LEU A CA 1
ATOM 1344 C C . LEU A 1 170 ? -10.916 -7.706 9.641 1.00 63.12 170 LEU A C 1
ATOM 1346 O O . LEU A 1 170 ? -10.697 -6.669 9.008 1.00 63.12 170 LEU A O 1
ATOM 1350 N N . GLU A 1 171 ? -11.163 -7.715 10.956 1.00 57.00 171 GLU A N 1
ATOM 1351 C CA . GLU A 1 171 ? -11.041 -6.545 11.853 1.00 57.00 171 GLU A CA 1
ATOM 1352 C C . GLU A 1 171 ? -9.628 -6.396 12.405 1.00 57.00 171 GLU A C 1
ATOM 1354 O O . GLU A 1 171 ? -9.195 -7.270 13.185 1.00 57.00 171 GLU A O 1
#

Foldseek 3Di:
DVVVVVVVVVVVVVVVVVVVVVVVVVVVVVVVVVVVVVLLVLLLVLLVVLLVLLVCLLLLLLVCLVVVDPVSVVCNVVSLVVSVVSLVVSVVSDDPVLSVLSVLLSVLSVVLSVVLVVCVVVVNCPSSVPSNDPDQDDCPPDPSNVSVVSNVVSNVVSVVVSVCSVVVVDD

Secondary structure (DSSP, 8-state):
-HHHHHHHHHHHHHHHHHHHHHHHHHHHHHHHHHHHHHHHHHHHHHHHHHHHHHHHHHHHHHHHHHH--HHHHHTHHHHHHHHHHHHHHHGGGS-HHHHHHHHHHHHHHHHHHHHHHHHHHTT--HHHHHHTS-PPPPTTS-HHHHHHHHHHHHHHHHHHHHHHHHHTS--

pLDDT: mean 82.63, std 10.08, range [56.38, 95.31]